Protein AF-A0A645JHI5-F1 (afdb_monomer)

pLDDT: mean 84.82, std 12.61, range [34.53, 96.0]

Solvent-accessible surface area (backbone atoms only — not comparable to full-atom values): 6876 Å² total; per-residue (Å²): 131,90,50,89,89,40,102,38,73,60,56,20,51,65,76,63,62,59,91,76,38,54,79,37,78,48,76,47,74,43,67,59,70,28,62,67,84,50,77,68,61,65,65,46,41,54,54,34,59,75,48,23,62,39,57,46,77,43,85,60,53,39,69,35,70,72,71,58,57,42,32,79,42,99,42,74,65,8,54,52,44,40,55,44,50,63,56,38,76,81,39,54,75,66,57,33,51,49,42,50,52,49,49,25,54,50,48,52,51,63,62,56,68,65,68,75,130

Secondary structure (DSSP, 8-state):
---TTSSSHHHHHHHTPPTTGGGSEEEEEE-SEE-SS---HHHHHHHHHHHSSEEEEEE-PEEPHHHHHGGGSSSHHHHHHHHHHHHHHT--HHHHHHHHHHHHHHHHHHHGGG---

Structure (mmCIF, N/CA/C/O backbone):
data_AF-A0A645JHI5-F1
#
_entry.id   AF-A0A645JHI5-F1
#
loop_
_atom_site.group_PDB
_atom_site.id
_atom_site.type_symbol
_atom_site.label_atom_id
_atom_site.label_alt_id
_atom_site.label_comp_id
_atom_site.label_asym_id
_atom_site.label_entity_id
_atom_site.label_seq_id
_atom_site.pdbx_PDB_ins_code
_atom_site.Cartn_x
_atom_site.Cartn_y
_atom_site.Cartn_z
_atom_site.occupancy
_atom_site.B_iso_or_equiv
_atom_site.auth_seq_id
_atom_site.auth_comp_id
_atom_site.auth_asym_id
_atom_site.auth_atom_id
_atom_site.pdbx_PDB_model_num
ATOM 1 N N . MET A 1 1 ? -3.292 -8.463 12.400 1.00 53.62 1 MET A N 1
ATOM 2 C CA . MET A 1 1 ? -4.704 -8.773 12.124 1.00 53.62 1 MET A CA 1
ATOM 3 C C . MET A 1 1 ? -4.842 -8.856 10.625 1.00 53.62 1 MET A C 1
ATOM 5 O O . MET A 1 1 ? -4.363 -7.943 9.965 1.00 53.62 1 MET A O 1
ATOM 9 N N . ASP A 1 2 ? -5.342 -9.976 10.114 1.00 56.34 2 ASP A N 1
ATOM 10 C CA . ASP A 1 2 ? -5.508 -10.188 8.675 1.00 56.34 2 ASP A CA 1
ATOM 11 C C . ASP A 1 2 ? -6.841 -9.570 8.230 1.00 56.34 2 ASP A C 1
ATOM 13 O O . ASP A 1 2 ? -7.864 -9.789 8.876 1.00 56.34 2 ASP A O 1
ATOM 17 N N . LEU A 1 3 ? -6.794 -8.744 7.186 1.00 55.22 3 LEU A N 1
ATOM 18 C CA . LEU A 1 3 ? -7.902 -7.923 6.683 1.00 55.22 3 LEU A CA 1
ATOM 19 C C . LEU A 1 3 ? -8.354 -8.361 5.276 1.00 55.22 3 LEU A C 1
ATOM 21 O O . LEU A 1 3 ? -9.150 -7.677 4.643 1.00 55.22 3 LEU A O 1
ATOM 25 N N . SER A 1 4 ? -7.856 -9.496 4.778 1.00 54.12 4 SER A N 1
ATOM 26 C CA . SER A 1 4 ? -8.040 -9.952 3.391 1.00 54.12 4 SER A CA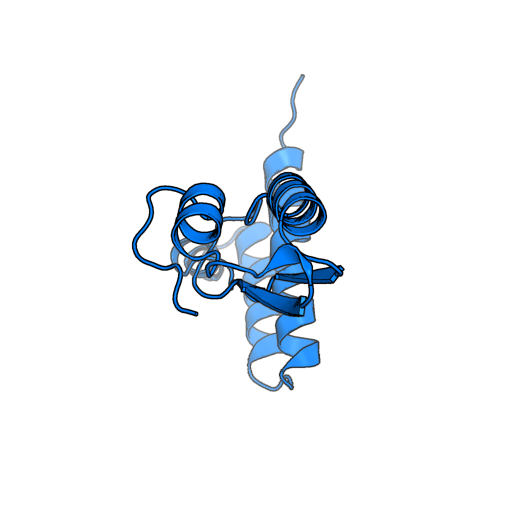 1
ATOM 27 C C . SER A 1 4 ? -9.450 -10.450 3.021 1.00 54.12 4 SER A C 1
ATOM 29 O O . SER A 1 4 ? -9.691 -10.750 1.856 1.00 54.12 4 SER A O 1
ATOM 31 N N . GLY A 1 5 ? -10.384 -10.542 3.976 1.00 48.75 5 GLY A N 1
ATOM 32 C CA . GLY A 1 5 ? -11.717 -11.135 3.782 1.00 48.75 5 GLY A CA 1
ATOM 33 C C . GLY A 1 5 ? -12.889 -10.162 3.614 1.00 48.75 5 GLY A C 1
ATOM 34 O O . GLY A 1 5 ? -14.027 -10.623 3.606 1.00 48.75 5 GLY A O 1
ATOM 35 N N . ALA A 1 6 ? -12.654 -8.849 3.534 1.00 59.62 6 ALA A N 1
ATOM 36 C CA . ALA A 1 6 ? -13.724 -7.861 3.369 1.00 59.62 6 ALA A CA 1
ATOM 37 C C . ALA A 1 6 ? -13.694 -7.205 1.984 1.00 59.62 6 ALA A C 1
ATOM 39 O O . ALA A 1 6 ? -12.622 -7.006 1.414 1.00 59.62 6 ALA A O 1
ATOM 40 N N . ASP A 1 7 ? -14.873 -6.815 1.489 1.00 63.81 7 ASP A N 1
ATOM 41 C CA . ASP A 1 7 ? -15.047 -6.166 0.181 1.00 63.81 7 ASP A CA 1
ATOM 42 C C . ASP A 1 7 ? -14.284 -4.837 0.074 1.00 63.81 7 ASP A C 1
ATOM 44 O O . ASP A 1 7 ? -13.878 -4.430 -1.015 1.00 63.81 7 ASP A O 1
ATOM 48 N N . THR A 1 8 ? -14.048 -4.170 1.210 1.00 73.44 8 THR A N 1
ATOM 49 C CA . THR A 1 8 ? -13.228 -2.960 1.286 1.00 73.44 8 THR A CA 1
ATOM 50 C C . THR A 1 8 ? -12.267 -2.997 2.482 1.00 73.44 8 THR A C 1
ATOM 52 O O . THR A 1 8 ? -12.601 -3.554 3.535 1.00 73.44 8 THR A O 1
ATOM 55 N N . PRO A 1 9 ? -11.091 -2.340 2.390 1.00 77.00 9 PRO A N 1
ATOM 56 C CA . PRO A 1 9 ? -10.182 -2.184 3.529 1.00 77.00 9 PRO A CA 1
ATOM 57 C C . PRO A 1 9 ? -10.846 -1.536 4.753 1.00 77.00 9 PRO A C 1
ATOM 59 O O . PRO A 1 9 ? -10.477 -1.828 5.890 1.00 77.00 9 PRO A O 1
ATOM 62 N N . LEU A 1 10 ? -11.828 -0.657 4.523 1.00 81.62 10 LEU A N 1
ATOM 63 C CA . LEU A 1 10 ? -12.558 0.040 5.577 1.00 81.62 10 LEU A CA 1
ATOM 64 C C . LEU A 1 10 ? -13.462 -0.918 6.357 1.00 81.62 10 LEU A C 1
ATOM 66 O O . LEU A 1 10 ? -13.462 -0.895 7.587 1.00 81.62 10 LEU A O 1
ATOM 70 N N . ASP A 1 11 ? -14.196 -1.781 5.658 1.00 81.44 11 ASP A N 1
ATOM 71 C CA . ASP A 1 11 ? -15.064 -2.772 6.295 1.00 81.44 11 ASP A CA 1
ATOM 72 C C . ASP A 1 11 ? -14.250 -3.845 7.011 1.00 81.44 11 ASP A C 1
ATOM 74 O O . ASP A 1 11 ? -14.611 -4.251 8.119 1.00 81.44 11 ASP A O 1
ATOM 78 N N . ALA A 1 12 ? -13.100 -4.222 6.442 1.00 82.88 12 ALA A N 1
ATOM 79 C CA . ALA A 1 12 ? -12.148 -5.094 7.113 1.00 82.88 12 ALA A CA 1
ATOM 80 C C . ALA A 1 12 ? -11.721 -4.491 8.452 1.00 82.88 12 ALA A C 1
ATOM 82 O O . ALA A 1 12 ? -11.787 -5.158 9.482 1.00 82.88 12 ALA A O 1
ATOM 83 N N . LEU A 1 13 ? -11.306 -3.218 8.446 1.00 82.69 13 LEU A N 1
ATOM 84 C CA . LEU A 1 13 ? -10.853 -2.546 9.656 1.00 82.69 13 LEU A CA 1
ATOM 85 C C . LEU A 1 13 ? -11.974 -2.472 10.696 1.00 82.69 13 LEU A C 1
ATOM 87 O O . LEU A 1 13 ? -11.727 -2.833 11.842 1.00 82.69 13 LEU A O 1
ATOM 91 N N . LYS A 1 14 ? -13.198 -2.089 10.304 1.00 84.31 14 LYS A N 1
ATOM 92 C CA . LYS A 1 14 ? -14.371 -2.042 11.201 1.00 84.31 14 LYS A CA 1
ATOM 93 C C . LYS A 1 14 ? -14.661 -3.391 11.852 1.00 84.31 14 LYS A C 1
ATOM 95 O O . LYS A 1 14 ? -14.872 -3.451 13.060 1.00 84.31 14 LYS A O 1
ATOM 100 N N . ALA A 1 15 ? -14.671 -4.465 11.064 1.00 83.75 15 ALA A N 1
ATOM 101 C CA . ALA A 1 15 ? -14.956 -5.811 11.556 1.00 83.75 15 ALA A CA 1
ATOM 102 C C . ALA A 1 15 ? -13.887 -6.319 12.533 1.00 83.75 15 ALA A C 1
ATOM 104 O O . ALA A 1 15 ? -14.155 -7.186 13.364 1.00 83.75 15 ALA A O 1
ATOM 105 N N . ALA A 1 16 ? -12.675 -5.782 12.431 1.00 82.56 16 ALA A N 1
ATOM 106 C CA . ALA A 1 16 ? -11.527 -6.264 13.166 1.00 82.56 16 ALA A CA 1
ATOM 107 C C . ALA A 1 16 ? -11.235 -5.451 14.447 1.00 82.56 16 ALA A C 1
ATOM 109 O O . ALA A 1 16 ? -10.320 -5.789 15.191 1.00 82.56 16 ALA A O 1
ATOM 110 N N . ILE A 1 17 ? -12.011 -4.409 14.765 1.00 84.12 17 ILE A N 1
ATOM 111 C CA . ILE A 1 17 ? -11.796 -3.608 15.982 1.00 84.12 17 ILE A CA 1
ATOM 112 C C . ILE A 1 17 ? -12.141 -4.444 17.227 1.00 84.12 17 ILE A C 1
ATOM 114 O O . ILE A 1 17 ? -13.298 -4.839 17.396 1.00 84.12 17 ILE A O 1
ATOM 118 N N . PRO A 1 18 ? -11.178 -4.717 18.129 1.00 82.56 18 PRO A N 1
ATOM 119 C CA . PRO A 1 18 ? -11.459 -5.486 19.331 1.00 82.56 18 PRO A CA 1
ATOM 120 C C . PRO A 1 18 ? -12.300 -4.673 20.333 1.00 82.56 18 PRO A C 1
ATOM 122 O O . PRO A 1 18 ? -12.184 -3.445 20.407 1.00 82.56 18 PRO A O 1
ATOM 125 N N . PRO A 1 19 ? -13.131 -5.335 21.158 1.00 81.19 19 PRO A N 1
ATOM 126 C CA . PRO A 1 19 ? -13.878 -4.649 22.204 1.00 81.19 19 PRO A CA 1
ATOM 127 C C . PRO A 1 19 ? -12.914 -3.995 23.205 1.00 81.19 19 PRO A C 1
ATOM 129 O O . PRO A 1 19 ? -11.995 -4.640 23.703 1.00 81.19 19 PRO A O 1
ATOM 132 N N . GLY A 1 20 ? -13.131 -2.713 23.515 1.00 81.25 20 GLY A N 1
ATOM 133 C CA . GLY A 1 20 ? -12.289 -1.952 24.451 1.00 81.25 20 GLY A CA 1
ATOM 134 C C . GLY A 1 20 ? -11.060 -1.269 23.835 1.00 81.25 20 GLY A C 1
ATOM 135 O O . GLY A 1 20 ? -10.306 -0.629 24.564 1.00 81.25 20 GLY A O 1
ATOM 136 N N . ALA A 1 21 ? -10.898 -1.329 22.511 1.00 82.75 21 ALA A N 1
ATOM 137 C CA . ALA A 1 21 ? -9.790 -0.729 21.764 1.00 82.75 21 ALA A CA 1
ATOM 138 C C . ALA A 1 21 ? -9.569 0.785 21.980 1.00 82.75 21 ALA A C 1
ATOM 140 O O . ALA A 1 21 ? -8.476 1.298 21.738 1.00 82.75 21 ALA A O 1
ATOM 141 N N . SER A 1 22 ? -10.577 1.509 22.473 1.00 85.69 22 SER A N 1
ATOM 142 C CA . SER A 1 22 ? -10.538 2.964 22.670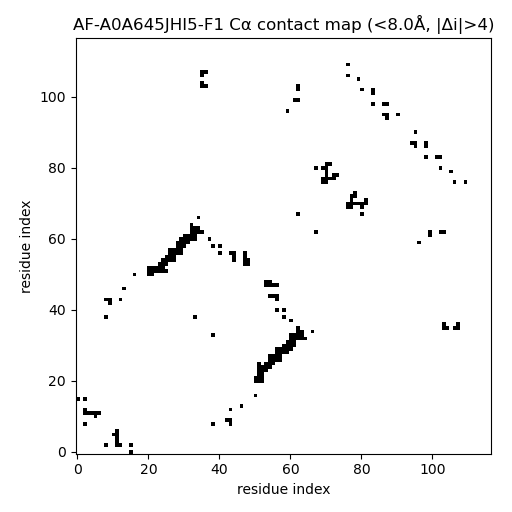 1.00 85.69 22 SER A CA 1
ATOM 143 C C . SER A 1 22 ? -9.514 3.446 23.701 1.00 85.69 22 SER A C 1
ATOM 145 O O . SER A 1 22 ? -9.263 4.644 23.792 1.00 85.69 22 SER A O 1
ATOM 147 N N . ARG A 1 23 ? -8.918 2.540 24.488 1.00 87.62 23 ARG A N 1
ATOM 148 C CA . ARG A 1 23 ? -7.888 2.855 25.496 1.00 87.62 23 ARG A CA 1
ATOM 149 C C . ARG A 1 23 ? -6.474 2.462 25.074 1.00 87.62 23 ARG A C 1
ATOM 151 O O . ARG A 1 23 ? -5.531 2.699 25.826 1.00 87.62 23 ARG A O 1
ATOM 158 N N . ASP A 1 24 ? -6.340 1.887 23.889 1.00 88.44 24 ASP A N 1
ATOM 159 C CA . ASP A 1 24 ? -5.127 1.225 23.440 1.00 88.44 24 ASP A CA 1
ATOM 160 C C . ASP A 1 24 ? -4.479 1.956 22.261 1.00 88.44 24 ASP A C 1
ATOM 162 O O . ASP A 1 24 ? -5.115 2.714 21.521 1.00 88.44 24 ASP A O 1
ATOM 166 N N . ILE A 1 25 ? -3.185 1.688 22.079 1.00 90.50 25 ILE A N 1
ATOM 167 C CA . ILE A 1 25 ? -2.390 2.204 20.966 1.00 90.50 25 ILE A CA 1
ATOM 168 C C . ILE A 1 25 ? -2.181 1.086 19.950 1.00 90.50 25 ILE A C 1
ATOM 170 O O . ILE A 1 25 ? -1.591 0.055 20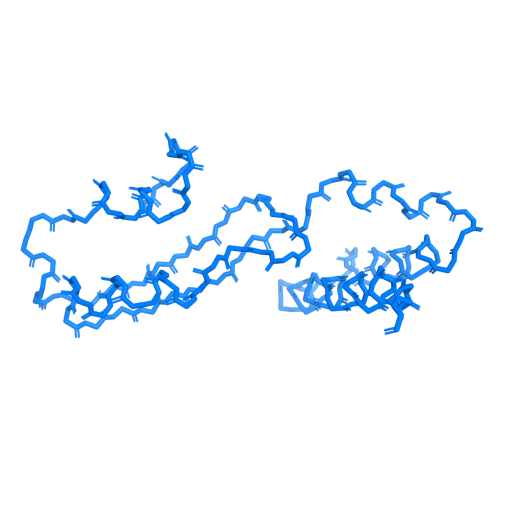.275 1.00 90.50 25 ILE A O 1
ATOM 174 N N . TYR A 1 26 ? -2.611 1.311 18.711 1.00 87.75 26 TYR A N 1
ATOM 175 C CA . TYR A 1 26 ? -2.516 0.325 17.637 1.00 87.75 26 TYR A CA 1
ATOM 176 C C . TYR A 1 26 ? -1.662 0.806 16.464 1.00 87.75 26 TYR A C 1
ATOM 178 O O . TYR A 1 26 ? -1.544 1.996 16.172 1.00 87.75 26 TYR A O 1
ATOM 186 N N . ARG A 1 27 ? -1.080 -0.157 15.744 1.00 89.75 27 ARG A N 1
ATOM 187 C CA . ARG A 1 27 ? -0.473 0.063 14.429 1.00 89.75 27 ARG A CA 1
ATOM 188 C C . ARG A 1 27 ? -1.122 -0.870 13.421 1.00 89.75 27 ARG A C 1
ATOM 190 O O . ARG A 1 27 ? -1.058 -2.089 13.570 1.00 89.75 27 ARG A O 1
ATOM 197 N N . ILE A 1 28 ? -1.716 -0.280 12.395 1.00 88.06 28 ILE A N 1
ATOM 198 C CA . ILE A 1 28 ? -2.432 -0.956 11.322 1.00 88.06 28 ILE A CA 1
ATOM 199 C C . ILE A 1 28 ? -1.521 -0.956 10.095 1.00 88.06 28 ILE A C 1
ATOM 201 O O . ILE A 1 28 ? -1.115 0.098 9.604 1.00 88.06 28 ILE A O 1
ATOM 205 N N . LEU A 1 29 ? -1.166 -2.151 9.629 1.00 87.81 29 LEU A N 1
ATOM 206 C CA . LEU A 1 29 ? -0.332 -2.369 8.449 1.00 87.81 29 LEU A CA 1
ATOM 207 C C . LEU A 1 29 ? -1.214 -2.944 7.345 1.00 87.81 29 LEU A C 1
ATOM 209 O O . LEU A 1 29 ? -1.714 -4.060 7.481 1.00 87.81 29 LEU A O 1
ATOM 213 N N . LEU A 1 30 ? -1.390 -2.193 6.263 1.00 86.88 30 LEU A N 1
ATOM 214 C CA . LEU A 1 30 ? -2.051 -2.683 5.058 1.00 86.88 30 LEU A CA 1
ATOM 215 C C . LEU A 1 30 ? -1.015 -3.401 4.201 1.00 86.88 30 LEU A C 1
ATOM 217 O O . LEU A 1 30 ? 0.073 -2.880 3.978 1.00 86.88 30 LEU A O 1
ATOM 221 N N . SER A 1 31 ? -1.330 -4.603 3.737 1.00 85.62 31 SER A N 1
ATOM 222 C CA . SER A 1 31 ? -0.438 -5.408 2.900 1.00 85.62 31 SER A CA 1
ATOM 223 C C . SER A 1 31 ? -1.259 -6.209 1.896 1.00 85.62 31 SER A C 1
ATOM 225 O O . SER A 1 31 ? -2.468 -6.340 2.065 1.00 85.62 31 SER A O 1
ATOM 227 N N . GLY A 1 32 ? -0.611 -6.715 0.850 1.00 86.75 32 GLY A N 1
ATOM 228 C CA . GLY A 1 32 ? -1.280 -7.340 -0.291 1.00 86.75 32 GLY A CA 1
ATOM 229 C C . GLY A 1 32 ? -1.025 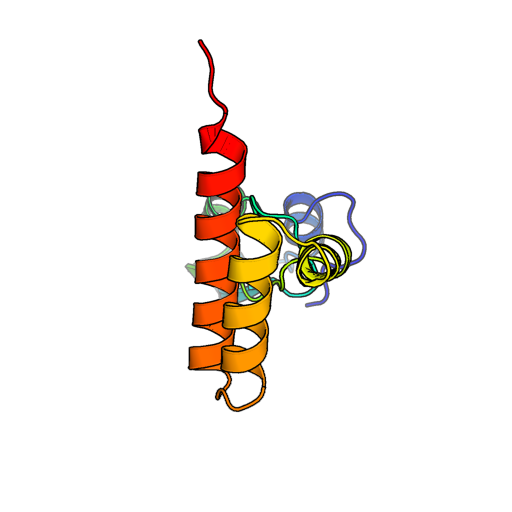-6.550 -1.566 1.00 86.75 32 GLY A C 1
ATOM 230 O O . GLY A 1 32 ? -0.015 -5.851 -1.659 1.00 86.75 32 GLY A O 1
ATOM 231 N N . GLU A 1 33 ? -1.924 -6.667 -2.537 1.00 88.06 33 GLU A N 1
ATOM 232 C CA . GLU A 1 33 ? -1.839 -5.941 -3.803 1.00 88.06 33 GLU A CA 1
ATOM 233 C C . GLU A 1 33 ? -2.867 -4.802 -3.855 1.00 88.06 33 GLU A C 1
ATOM 235 O O . GLU A 1 33 ? -3.976 -4.937 -3.342 1.00 88.06 33 GLU A O 1
ATOM 240 N N . SER A 1 34 ? -2.504 -3.686 -4.484 1.00 87.69 34 SER A N 1
ATOM 241 C CA . SER A 1 34 ? -3.401 -2.564 -4.766 1.00 87.69 34 SER A CA 1
ATOM 242 C C . SER A 1 34 ? -3.216 -2.064 -6.195 1.00 87.69 34 SER A C 1
ATOM 244 O O . SER A 1 34 ? -2.189 -2.303 -6.838 1.00 87.69 34 SER A O 1
ATOM 246 N N . ASP A 1 35 ? -4.199 -1.315 -6.677 1.00 86.50 35 ASP A N 1
ATOM 247 C CA . ASP A 1 35 ? -4.038 -0.495 -7.873 1.00 86.50 35 ASP A CA 1
ATOM 248 C C . ASP A 1 35 ? -3.089 0.700 -7.627 1.00 86.50 35 ASP A C 1
ATOM 250 O O . ASP A 1 35 ? -2.421 0.802 -6.586 1.00 86.50 35 ASP A O 1
ATOM 254 N N . VAL A 1 36 ? -3.014 1.586 -8.624 1.00 85.62 36 VAL A N 1
ATOM 255 C CA . VAL A 1 36 ? -2.200 2.809 -8.615 1.00 85.62 36 VAL A CA 1
ATOM 256 C C . VAL A 1 36 ? -2.649 3.781 -7.518 1.00 85.62 36 VAL A C 1
ATOM 258 O O . VAL A 1 36 ? -1.799 4.381 -6.858 1.00 85.62 36 VAL A O 1
ATOM 261 N N . SER A 1 37 ? -3.962 3.898 -7.299 1.00 83.38 37 SER A N 1
ATOM 262 C CA . SER A 1 37 ? -4.570 4.779 -6.295 1.00 83.38 37 SER A CA 1
ATOM 263 C C . SER A 1 37 ? -4.266 4.323 -4.867 1.00 83.38 37 SER A C 1
ATOM 265 O O . SER A 1 37 ? -4.123 5.151 -3.966 1.00 83.38 37 SER A O 1
ATOM 267 N N . GLY A 1 38 ? -4.104 3.014 -4.664 1.00 85.31 38 GLY A N 1
ATOM 268 C CA . GLY A 1 38 ? -3.871 2.436 -3.349 1.00 85.31 38 GLY A CA 1
ATOM 269 C C . GLY A 1 38 ? -5.121 2.465 -2.459 1.00 85.31 38 GLY A C 1
ATOM 270 O O . GLY A 1 38 ? -6.195 2.904 -2.874 1.00 85.31 38 GLY A O 1
ATOM 271 N N . PRO A 1 39 ? -5.016 1.968 -1.216 1.00 85.75 39 PRO A N 1
ATOM 272 C CA . PRO A 1 39 ? -6.114 2.047 -0.262 1.00 85.75 39 PRO A CA 1
ATOM 273 C C . PRO A 1 39 ? -6.369 3.497 0.172 1.00 85.75 39 PRO A C 1
ATOM 275 O O . PRO A 1 39 ? -5.434 4.281 0.335 1.00 85.75 39 PRO A O 1
ATOM 278 N N . ASP A 1 40 ? -7.629 3.831 0.457 1.00 87.62 40 ASP A N 1
ATOM 279 C CA . ASP A 1 40 ? -7.999 5.136 1.011 1.00 87.62 40 ASP A CA 1
ATOM 280 C C . ASP A 1 40 ? -7.499 5.284 2.458 1.00 87.62 40 ASP A C 1
ATOM 282 O O . ASP A 1 40 ? -8.177 4.968 3.441 1.00 87.62 40 ASP A O 1
ATOM 286 N N . LEU A 1 41 ? -6.265 5.768 2.589 1.00 88.75 41 LEU A N 1
ATOM 287 C CA . LEU A 1 41 ? -5.625 5.985 3.880 1.00 88.75 41 LEU A CA 1
ATOM 288 C C . LEU A 1 41 ? -6.284 7.101 4.690 1.00 88.75 41 LEU A C 1
ATOM 290 O O . LEU A 1 41 ? -6.102 7.120 5.905 1.00 88.75 41 LEU A O 1
ATOM 294 N N . ALA A 1 42 ? -6.991 8.039 4.056 1.00 88.81 42 ALA A N 1
ATOM 295 C CA . ALA A 1 42 ? -7.648 9.126 4.771 1.00 88.81 42 ALA A CA 1
ATOM 296 C C . ALA A 1 42 ? -8.843 8.579 5.559 1.00 88.81 42 ALA A C 1
ATOM 298 O O . ALA A 1 42 ? -8.865 8.708 6.783 1.00 88.81 42 ALA A O 1
ATOM 299 N N . SER A 1 43 ? -9.740 7.851 4.888 1.00 89.19 43 SER A N 1
ATOM 300 C CA . SER A 1 43 ? -10.893 7.211 5.536 1.00 89.19 43 SER A CA 1
ATOM 301 C C . SER A 1 43 ? -10.472 6.188 6.597 1.00 89.19 43 SER A C 1
ATOM 303 O O . SER A 1 43 ? -11.079 6.090 7.665 1.00 89.19 43 SER A O 1
ATOM 305 N N . LEU A 1 44 ? -9.396 5.433 6.345 1.00 90.00 44 LEU A N 1
ATOM 306 C CA . LEU A 1 44 ? -8.868 4.470 7.317 1.00 90.00 44 LEU A CA 1
ATOM 307 C C . LEU A 1 44 ? -8.275 5.142 8.560 1.00 90.00 44 LEU A C 1
ATOM 309 O O . LEU A 1 44 ? -8.447 4.628 9.665 1.00 90.00 44 LEU A O 1
ATOM 313 N N . ARG A 1 45 ? -7.577 6.274 8.400 1.00 90.44 45 ARG A N 1
ATOM 314 C CA . ARG A 1 45 ? -7.053 7.049 9.535 1.00 90.44 45 ARG A CA 1
ATOM 315 C C . ARG A 1 45 ? -8.179 7.658 10.352 1.00 90.44 45 ARG A C 1
ATOM 317 O O . ARG A 1 45 ? -8.150 7.520 11.567 1.00 90.44 45 ARG A O 1
ATOM 324 N N . GLU A 1 46 ? -9.181 8.236 9.696 1.00 91.62 46 GLU A N 1
ATOM 325 C CA . GLU A 1 46 ? -10.342 8.814 10.372 1.00 91.62 46 GLU A CA 1
ATOM 326 C C . GLU A 1 46 ? -11.067 7.767 11.231 1.00 91.62 46 GLU A C 1
ATOM 328 O O . GLU A 1 46 ? -11.293 7.981 12.422 1.00 91.62 46 GLU A O 1
ATOM 333 N N . LEU A 1 47 ? -11.354 6.587 10.669 1.00 90.31 47 LEU A N 1
ATOM 334 C CA . LEU A 1 47 ? -11.964 5.494 11.428 1.00 90.31 47 LEU A CA 1
ATOM 335 C C . LEU A 1 47 ? -11.091 5.059 12.615 1.00 90.31 47 LEU A C 1
ATOM 337 O O . LEU A 1 47 ? -11.603 4.775 13.702 1.00 90.31 47 LEU A O 1
ATOM 341 N N . ALA A 1 48 ? -9.776 4.981 12.414 1.00 89.19 48 ALA A N 1
ATOM 342 C CA . ALA A 1 48 ? -8.855 4.546 13.451 1.00 89.19 48 ALA A CA 1
ATOM 343 C C . ALA A 1 48 ? -8.749 5.573 14.595 1.00 89.19 48 ALA A C 1
ATOM 345 O O . ALA A 1 48 ? -8.754 5.189 15.763 1.00 89.19 48 ALA A O 1
ATOM 346 N N . GLU A 1 49 ? -8.726 6.868 14.288 1.00 89.06 49 GLU A N 1
ATOM 347 C CA . GLU A 1 49 ? -8.736 7.948 15.283 1.00 89.06 49 GLU A CA 1
ATOM 348 C C . GLU A 1 49 ? -10.031 7.978 16.107 1.00 89.06 49 GLU A C 1
ATOM 350 O O . GLU A 1 49 ? -10.001 8.313 17.288 1.00 89.06 49 GLU A O 1
ATOM 355 N N . GLN A 1 50 ? -11.161 7.576 15.518 1.00 89.69 50 GLN A N 1
ATOM 356 C CA . GLN A 1 50 ? -12.438 7.463 16.232 1.00 89.69 50 GLN A CA 1
ATOM 357 C C . GLN A 1 50 ? -12.524 6.221 17.132 1.00 89.69 50 GLN A C 1
ATOM 359 O O . GLN A 1 50 ? -13.307 6.197 18.083 1.00 89.69 50 GLN A O 1
ATOM 364 N N . SER A 1 51 ? -11.749 5.177 16.829 1.00 87.25 51 SER A N 1
ATOM 365 C CA . SER A 1 51 ? -11.916 3.851 17.439 1.00 87.25 51 SER A CA 1
ATOM 366 C C . SER A 1 51 ? -10.840 3.489 18.464 1.00 87.25 51 SER A C 1
ATOM 368 O O . SER A 1 51 ? -11.094 2.687 19.364 1.00 87.25 51 SER A O 1
ATOM 370 N N . PHE A 1 52 ? -9.645 4.065 18.341 1.00 88.69 52 PHE A N 1
ATOM 371 C CA . PHE A 1 52 ? -8.487 3.789 19.191 1.00 88.69 52 PHE A CA 1
ATOM 372 C C . PHE A 1 52 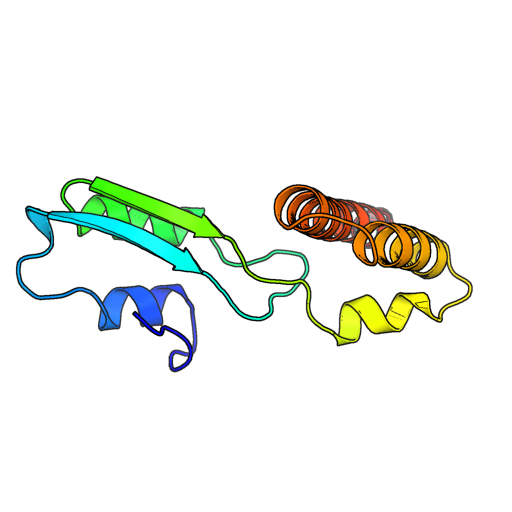? -8.058 5.047 19.948 1.00 88.69 52 PHE A C 1
ATOM 374 O O . PHE A 1 52 ? -8.296 6.160 19.492 1.00 88.69 52 PHE A O 1
ATOM 381 N N . PHE A 1 53 ? -7.351 4.889 21.071 1.00 89.56 53 PHE A N 1
ATOM 382 C CA . PHE A 1 53 ? -6.750 6.046 21.749 1.00 89.56 53 PHE A CA 1
ATOM 383 C C . PHE A 1 53 ? -5.704 6.727 20.856 1.00 89.56 53 PHE A C 1
ATOM 385 O O . PHE A 1 53 ? -5.604 7.951 20.794 1.00 89.56 53 PHE A O 1
ATOM 392 N N . ARG A 1 54 ? -4.906 5.913 20.156 1.00 89.56 54 ARG A N 1
ATOM 393 C CA . ARG A 1 54 ? -3.993 6.352 19.102 1.00 89.56 54 ARG A CA 1
ATOM 394 C C . ARG A 1 54 ? -3.797 5.219 18.109 1.00 89.56 54 ARG A C 1
ATOM 396 O O . ARG A 1 54 ? -3.526 4.091 18.513 1.00 89.56 54 ARG A O 1
ATOM 403 N N . ALA A 1 55 ? -3.849 5.524 16.820 1.00 90.12 55 ALA A N 1
ATOM 404 C CA . ALA A 1 55 ? -3.562 4.549 15.784 1.00 90.12 55 ALA A CA 1
ATOM 405 C C . ALA A 1 55 ? -2.638 5.121 14.711 1.00 90.12 55 ALA A C 1
ATOM 407 O O . ALA A 1 55 ? -2.749 6.280 14.325 1.00 90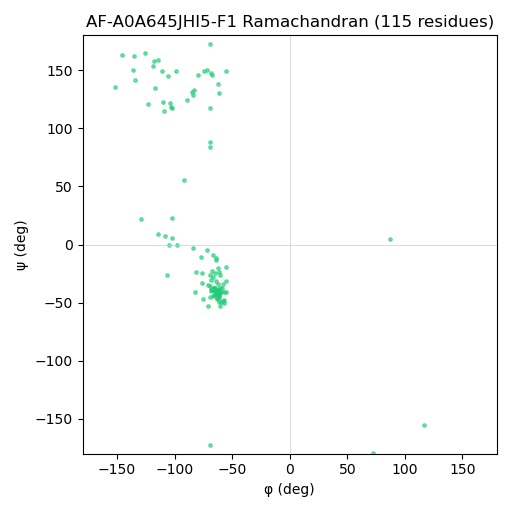.12 55 ALA A O 1
ATOM 408 N N . GLU A 1 56 ? -1.723 4.291 14.222 1.00 90.81 56 GLU A N 1
ATOM 409 C CA . GLU A 1 56 ? -0.934 4.589 13.031 1.00 90.81 56 GLU A CA 1
ATOM 410 C C . GLU A 1 56 ? -1.367 3.664 11.895 1.00 90.81 56 GLU A C 1
ATOM 412 O O . GLU A 1 56 ? -1.277 2.444 12.027 1.00 90.81 56 GLU A O 1
ATOM 417 N N . VAL A 1 57 ? -1.801 4.240 10.774 1.00 90.44 57 VAL A N 1
ATOM 418 C CA . VAL A 1 57 ? -2.129 3.493 9.554 1.00 90.44 57 VAL A CA 1
ATOM 419 C C . VAL A 1 57 ? -0.985 3.641 8.558 1.00 90.44 57 VAL A C 1
ATOM 421 O O . VAL A 1 57 ? -0.678 4.752 8.108 1.00 90.44 57 VAL A O 1
ATOM 424 N N . ARG A 1 58 ? -0.359 2.513 8.215 1.00 88.88 58 ARG A N 1
ATOM 425 C CA . ARG A 1 58 ? 0.725 2.429 7.235 1.00 88.88 58 ARG A CA 1
ATOM 426 C C . ARG A 1 58 ? 0.321 1.571 6.053 1.00 88.88 58 ARG A C 1
ATOM 428 O O . ARG A 1 58 ? -0.168 0.455 6.225 1.00 88.88 58 ARG A O 1
ATOM 435 N N . ASP A 1 59 ? 0.625 2.078 4.868 1.00 87.81 59 ASP A N 1
ATOM 436 C CA . ASP A 1 59 ? 0.505 1.318 3.638 1.00 87.81 59 ASP A CA 1
ATOM 437 C C . ASP A 1 59 ? 1.803 0.565 3.331 1.00 87.81 59 ASP A C 1
ATOM 439 O O . ASP A 1 59 ? 2.878 1.160 3.262 1.00 87.81 59 ASP A O 1
ATOM 443 N N . ARG A 1 60 ? 1.696 -0.752 3.172 1.00 86.81 60 ARG A N 1
ATOM 444 C CA . ARG A 1 60 ? 2.734 -1.650 2.648 1.00 86.81 60 ARG A CA 1
ATOM 445 C C . ARG A 1 60 ? 2.183 -2.538 1.528 1.00 86.81 60 ARG A C 1
ATOM 447 O O . ARG A 1 60 ? 2.714 -3.621 1.269 1.00 86.81 60 ARG A O 1
ATOM 454 N N . THR A 1 61 ? 1.090 -2.124 0.894 1.00 88.12 61 THR A N 1
ATOM 455 C CA . THR A 1 61 ? 0.570 -2.806 -0.288 1.00 88.12 61 THR A CA 1
ATOM 456 C C . THR A 1 61 ? 1.541 -2.637 -1.455 1.00 88.12 61 THR A C 1
ATOM 458 O O . THR A 1 61 ? 2.256 -1.642 -1.575 1.00 88.12 61 THR A O 1
ATOM 461 N N . ARG A 1 62 ? 1.616 -3.666 -2.292 1.00 88.62 62 ARG A N 1
ATOM 462 C CA . ARG A 1 62 ? 2.425 -3.694 -3.509 1.00 88.62 62 ARG A CA 1
ATOM 463 C C . ARG A 1 62 ? 1.526 -3.378 -4.689 1.00 88.62 62 ARG A C 1
ATOM 465 O O . ARG A 1 62 ? 0.347 -3.718 -4.679 1.00 88.62 62 ARG A O 1
ATOM 472 N N . LEU A 1 63 ? 2.079 -2.756 -5.716 1.00 88.81 63 LEU A N 1
ATOM 473 C CA . LEU A 1 63 ? 1.351 -2.569 -6.960 1.00 88.81 63 LEU A CA 1
ATOM 474 C C . LEU A 1 63 ? 1.006 -3.942 -7.573 1.00 88.81 63 LEU A C 1
ATOM 476 O O . LEU A 1 63 ? 1.849 -4.848 -7.555 1.00 88.81 63 LEU A O 1
ATOM 480 N N . ARG A 1 64 ? -0.217 -4.100 -8.092 1.00 89.81 64 ARG A N 1
ATOM 481 C CA . ARG A 1 64 ? -0.692 -5.364 -8.681 1.00 89.81 64 ARG A CA 1
ATOM 482 C C . ARG A 1 64 ? 0.221 -5.885 -9.791 1.00 89.81 64 ARG A C 1
ATOM 484 O O . ARG A 1 64 ? 0.843 -5.129 -10.541 1.00 89.81 64 ARG A O 1
ATOM 491 N N . ARG A 1 65 ? 0.267 -7.213 -9.927 1.00 87.12 65 ARG A N 1
ATOM 492 C CA . ARG A 1 65 ? 1.126 -7.891 -10.913 1.00 87.12 65 ARG A CA 1
ATOM 493 C C . ARG A 1 65 ? 0.795 -7.542 -12.368 1.00 87.12 65 ARG A C 1
ATOM 495 O O . ARG A 1 65 ? 1.701 -7.498 -13.194 1.00 87.12 65 ARG A O 1
ATOM 502 N N . ASP A 1 66 ? -0.472 -7.316 -12.690 1.00 88.56 66 ASP A N 1
ATOM 503 C CA . ASP A 1 66 ? -0.915 -6.943 -14.039 1.00 88.56 66 ASP A CA 1
ATOM 504 C C . ASP A 1 66 ? -0.394 -5.567 -14.469 1.00 88.56 66 ASP A C 1
ATOM 506 O O . ASP A 1 66 ? 0.035 -5.408 -15.608 1.00 88.56 66 ASP A O 1
ATOM 510 N N . LEU A 1 67 ? -0.321 -4.603 -13.547 1.00 88.50 67 LEU A N 1
ATOM 511 C CA . LEU A 1 67 ? 0.309 -3.308 -13.808 1.00 88.50 67 LEU A CA 1
ATOM 512 C C . LEU A 1 67 ? 1.803 -3.466 -14.116 1.00 88.50 67 LEU A C 1
ATOM 514 O O . LEU A 1 67 ? 2.314 -2.838 -15.038 1.00 88.50 67 LEU A O 1
ATOM 518 N N . TRP A 1 68 ? 2.492 -4.361 -13.406 1.00 92.38 68 TRP A N 1
ATOM 519 C CA . TRP A 1 68 ? 3.895 -4.681 -13.678 1.00 92.38 68 TRP A CA 1
ATOM 520 C C . TRP A 1 68 ? 4.120 -5.426 -14.996 1.00 92.38 68 TRP A C 1
ATOM 522 O O . TRP A 1 68 ? 5.201 -5.302 -15.565 1.00 92.38 68 TRP A O 1
ATOM 532 N N . ALA A 1 69 ? 3.132 -6.169 -15.506 1.00 92.25 69 ALA A N 1
ATOM 533 C CA . ALA A 1 69 ? 3.248 -6.878 -16.783 1.00 92.25 69 ALA A CA 1
ATOM 534 C C . ALA A 1 69 ? 3.479 -5.921 -17.968 1.00 92.25 69 ALA A C 1
ATOM 536 O O . ALA A 1 69 ? 4.099 -6.300 -18.962 1.00 92.25 69 ALA A O 1
ATOM 537 N N . ARG A 1 70 ? 3.066 -4.655 -17.824 1.00 91.38 70 ARG A N 1
ATOM 538 C CA . ARG A 1 70 ? 3.291 -3.587 -18.806 1.00 91.38 70 ARG A CA 1
ATOM 539 C C . ARG A 1 70 ? 4.772 -3.252 -19.004 1.00 91.38 70 ARG A C 1
ATOM 541 O O . ARG A 1 70 ? 5.114 -2.621 -19.994 1.00 91.38 70 ARG A O 1
ATOM 548 N N . SER A 1 71 ? 5.685 -3.704 -18.135 1.00 93.06 71 SER A N 1
ATOM 549 C CA . SER A 1 71 ? 7.136 -3.525 -18.338 1.00 93.06 71 SER A CA 1
ATOM 550 C C . SER A 1 71 ? 7.677 -4.225 -19.597 1.00 93.06 71 SER A C 1
ATOM 552 O O . SER A 1 71 ? 8.743 -3.860 -20.113 1.00 93.06 71 SER A O 1
ATOM 554 N N . GLY A 1 72 ? 6.938 -5.215 -20.111 1.00 92.12 72 GLY A N 1
ATOM 555 C CA . GLY A 1 72 ? 7.212 -5.880 -21.384 1.00 92.12 72 GLY A CA 1
ATOM 556 C C . GLY A 1 72 ? 6.802 -5.072 -22.619 1.00 92.12 72 GLY A C 1
ATOM 557 O O . GLY A 1 72 ? 7.186 -5.439 -23.727 1.00 92.12 72 GLY A O 1
ATOM 558 N N . GLU A 1 73 ? 6.052 -3.982 -22.453 1.00 93.31 73 GLU A N 1
ATOM 559 C CA . GLU A 1 73 ? 5.635 -3.119 -23.557 1.00 93.31 73 GLU A CA 1
ATOM 560 C C . GLU A 1 73 ? 6.798 -2.257 -24.068 1.00 93.31 73 GLU A C 1
ATOM 562 O O . GLU A 1 73 ? 7.679 -1.843 -23.308 1.00 93.31 73 GLU A O 1
ATOM 567 N N . ASP A 1 74 ? 6.773 -1.941 -25.364 1.00 94.44 74 ASP A N 1
ATOM 568 C CA . ASP A 1 74 ? 7.672 -0.961 -25.986 1.00 94.44 74 ASP A CA 1
ATOM 569 C C . ASP A 1 74 ? 7.033 0.437 -25.976 1.00 94.44 74 ASP A C 1
ATOM 571 O O . ASP A 1 74 ? 6.793 1.070 -27.002 1.00 94.44 74 ASP A O 1
ATOM 575 N N . THR A 1 75 ? 6.655 0.879 -24.777 1.00 93.62 75 THR A N 1
ATOM 576 C CA . THR A 1 75 ? 5.998 2.165 -24.506 1.00 93.62 75 THR A CA 1
ATOM 577 C C . THR A 1 75 ? 6.790 2.939 -23.454 1.00 93.62 75 THR A C 1
ATOM 579 O O . THR A 1 75 ? 7.613 2.367 -22.735 1.00 93.62 75 THR A O 1
ATOM 582 N N . LEU A 1 76 ? 6.533 4.246 -23.310 1.00 93.06 76 LEU A N 1
ATOM 583 C CA . LEU A 1 76 ? 7.134 5.043 -22.231 1.00 93.06 76 LEU A CA 1
ATOM 584 C C . LEU A 1 76 ? 6.834 4.430 -20.853 1.00 93.06 76 LEU A C 1
ATOM 586 O O . LEU A 1 76 ? 7.727 4.337 -20.011 1.00 93.06 76 LEU A O 1
ATOM 590 N N . THR A 1 77 ? 5.605 3.946 -20.653 1.00 94.06 77 THR A N 1
ATOM 591 C CA . THR A 1 77 ? 5.208 3.233 -19.436 1.00 94.06 77 THR A CA 1
ATOM 592 C C . THR A 1 77 ? 5.990 1.938 -19.252 1.00 94.06 77 THR A C 1
ATOM 594 O O . THR A 1 77 ? 6.513 1.696 -18.163 1.00 94.06 77 THR A O 1
ATOM 597 N N . GLY A 1 78 ? 6.138 1.130 -20.304 1.00 95.00 78 GLY A N 1
ATOM 598 C CA . GLY A 1 78 ? 6.912 -0.107 -20.233 1.00 95.00 78 GLY A CA 1
ATOM 599 C C . GLY A 1 78 ? 8.385 0.130 -19.898 1.00 95.00 78 GLY A C 1
ATOM 600 O O . GLY A 1 78 ? 8.934 -0.524 -19.008 1.00 95.00 78 GLY A O 1
ATOM 601 N N . LEU A 1 79 ? 9.010 1.132 -20.523 1.00 96.00 79 LEU A N 1
ATOM 602 C CA . LEU A 1 79 ? 10.388 1.542 -20.230 1.00 96.00 79 LEU A CA 1
ATOM 603 C C . LEU A 1 79 ? 10.554 2.033 -18.786 1.00 96.00 79 LEU A C 1
ATOM 605 O O . LEU A 1 79 ? 11.528 1.667 -18.125 1.00 96.00 79 LEU A O 1
ATOM 609 N N . PHE A 1 80 ? 9.609 2.832 -18.286 1.00 94.88 80 PHE A N 1
ATOM 610 C CA . PHE A 1 80 ? 9.604 3.324 -16.909 1.00 94.88 80 PHE A CA 1
ATOM 611 C C . PHE A 1 80 ? 9.513 2.177 -15.890 1.00 94.88 80 PHE A C 1
ATOM 613 O O . PHE A 1 80 ? 10.341 2.080 -14.980 1.00 94.88 80 PHE 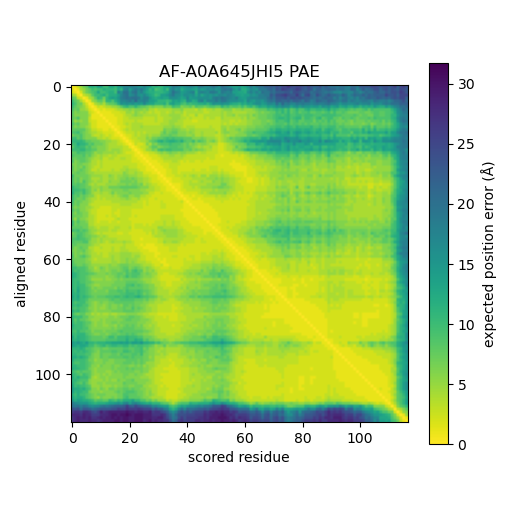A O 1
ATOM 620 N N . LEU A 1 81 ? 8.557 1.262 -16.075 1.00 95.44 81 LEU A N 1
ATOM 621 C CA . LEU A 1 81 ? 8.356 0.127 -15.174 1.00 95.44 81 LEU A CA 1
ATOM 622 C C . LEU A 1 81 ? 9.537 -0.844 -15.189 1.00 95.44 81 LEU A C 1
ATOM 624 O O . LEU A 1 81 ? 9.932 -1.333 -14.133 1.00 95.44 81 LEU A O 1
ATOM 628 N N . ARG A 1 82 ? 10.142 -1.089 -16.357 1.00 95.50 82 ARG A N 1
ATOM 629 C CA . ARG A 1 82 ? 11.329 -1.947 -16.482 1.00 95.50 82 ARG A CA 1
ATOM 630 C C . ARG A 1 82 ? 12.518 -1.393 -15.697 1.00 95.50 82 ARG A C 1
ATOM 632 O O . ARG A 1 82 ? 13.209 -2.147 -15.018 1.00 95.50 82 ARG A O 1
ATOM 639 N N . GLN A 1 83 ? 12.732 -0.077 -15.743 1.00 95.31 83 GLN A N 1
ATOM 640 C CA . GLN A 1 83 ? 13.790 0.574 -14.965 1.00 95.31 83 GLN A CA 1
ATOM 641 C C . GLN A 1 83 ? 13.545 0.474 -13.455 1.00 95.31 83 GLN A C 1
ATOM 643 O O . GLN A 1 83 ? 14.487 0.242 -12.698 1.00 95.31 83 GLN A O 1
ATOM 648 N N . LEU A 1 84 ? 12.296 0.632 -13.004 1.00 94.88 84 LEU A N 1
ATOM 649 C CA . LEU A 1 84 ? 11.953 0.460 -11.591 1.00 94.88 84 LEU A CA 1
ATOM 650 C C . LEU A 1 84 ? 12.067 -0.997 -11.133 1.00 94.88 84 LEU A C 1
ATOM 652 O O . LEU A 1 84 ? 12.553 -1.231 -10.032 1.00 94.88 84 LEU A O 1
ATOM 656 N N . GLN A 1 85 ? 11.685 -1.971 -11.966 1.00 92.88 85 GLN A N 1
ATOM 657 C CA . GLN A 1 85 ? 11.875 -3.394 -11.661 1.00 92.88 85 GLN A CA 1
ATOM 658 C C . GLN A 1 85 ? 13.348 -3.733 -11.453 1.00 92.88 85 GLN A C 1
ATOM 660 O O . GLN A 1 85 ? 13.682 -4.283 -10.410 1.00 92.88 85 GLN A O 1
ATOM 665 N N . ALA A 1 86 ? 14.226 -3.316 -12.368 1.00 93.69 86 ALA A N 1
ATOM 666 C CA . ALA A 1 86 ? 15.666 -3.542 -12.233 1.00 93.69 86 ALA A CA 1
ATOM 667 C C . ALA A 1 86 ? 16.240 -2.914 -10.948 1.00 93.69 86 ALA A C 1
ATOM 669 O O . ALA A 1 86 ? 17.086 -3.498 -10.284 1.00 93.69 86 ALA A O 1
ATOM 670 N N . LYS A 1 87 ? 15.746 -1.734 -10.546 1.00 93.25 87 LYS A N 1
ATOM 671 C CA . LYS A 1 87 ? 16.141 -1.099 -9.277 1.00 93.25 87 LYS A CA 1
ATOM 672 C C . LYS A 1 87 ? 15.673 -1.870 -8.041 1.00 93.25 87 LYS A C 1
ATOM 674 O O . LYS A 1 87 ? 16.308 -1.738 -7.003 1.00 93.25 87 LYS A O 1
ATOM 679 N N . MET A 1 88 ? 14.577 -2.624 -8.129 1.00 90.50 88 MET A N 1
ATOM 680 C CA . MET A 1 88 ? 14.047 -3.404 -7.006 1.00 90.50 88 MET A CA 1
ATOM 681 C C . MET A 1 88 ? 14.757 -4.746 -6.804 1.00 90.50 88 MET A C 1
ATOM 683 O O . MET A 1 88 ? 14.702 -5.262 -5.694 1.00 90.50 88 MET A O 1
ATOM 687 N N . GLU A 1 89 ? 15.393 -5.315 -7.833 1.00 90.19 89 GLU A N 1
ATOM 688 C CA . GLU A 1 89 ? 16.034 -6.640 -7.751 1.00 90.19 89 GLU A CA 1
ATOM 689 C C . GLU A 1 89 ? 17.145 -6.696 -6.689 1.00 90.19 89 GLU A C 1
ATOM 691 O O . GLU A 1 89 ? 17.231 -7.677 -5.952 1.00 90.19 89 GLU A O 1
ATOM 696 N N . ASP A 1 90 ? 17.917 -5.613 -6.552 1.00 88.88 90 ASP A N 1
ATOM 697 C CA . ASP A 1 90 ? 19.033 -5.496 -5.601 1.00 88.88 90 ASP A CA 1
ATOM 698 C C . ASP A 1 90 ? 18.739 -4.544 -4.421 1.00 88.88 90 ASP A C 1
ATOM 700 O O . ASP A 1 90 ? 19.631 -4.202 -3.641 1.00 88.88 90 ASP A O 1
ATOM 704 N N . ALA A 1 91 ? 17.499 -4.067 -4.296 1.00 91.38 91 ALA A N 1
ATOM 705 C CA . ALA A 1 91 ? 17.113 -3.104 -3.269 1.00 91.38 91 ALA A CA 1
ATOM 706 C C . ALA A 1 91 ? 16.878 -3.761 -1.901 1.00 91.38 91 ALA A C 1
ATOM 708 O O . ALA A 1 91 ? 16.323 -4.855 -1.792 1.00 91.38 91 ALA A O 1
ATOM 709 N N . ASP A 1 92 ? 17.211 -3.035 -0.832 1.00 93.88 92 ASP A N 1
ATOM 710 C CA . ASP A 1 92 ? 16.685 -3.334 0.500 1.00 93.88 92 ASP A CA 1
ATOM 711 C C . ASP A 1 92 ? 15.171 -3.026 0.596 1.00 93.88 92 ASP A C 1
ATOM 713 O O . ASP A 1 92 ? 14.554 -2.489 -0.329 1.00 93.88 92 ASP A O 1
ATOM 717 N N . GLU A 1 93 ? 14.533 -3.390 1.716 1.00 87.25 93 GLU A N 1
ATOM 718 C CA . GLU A 1 93 ? 13.079 -3.219 1.898 1.00 87.25 93 GLU A CA 1
ATOM 719 C C . GLU A 1 93 ? 12.639 -1.750 1.748 1.00 87.25 93 GLU A C 1
ATOM 721 O O . GLU A 1 93 ? 11.546 -1.475 1.242 1.00 87.25 93 GLU A O 1
ATOM 726 N N . GLU A 1 94 ? 13.479 -0.800 2.160 1.00 88.50 94 GLU A N 1
ATOM 727 C CA . GLU A 1 94 ? 13.170 0.629 2.121 1.00 88.50 94 GLU A CA 1
ATOM 728 C C . GLU A 1 94 ? 13.263 1.176 0.693 1.00 88.50 94 GLU A C 1
ATOM 730 O O . GLU A 1 94 ? 12.320 1.809 0.207 1.00 88.50 94 GLU A O 1
ATOM 735 N N . ALA A 1 95 ? 14.333 0.847 -0.029 1.00 89.88 95 ALA A N 1
ATOM 736 C CA . ALA A 1 95 ? 14.501 1.200 -1.432 1.00 89.88 95 ALA A CA 1
ATOM 737 C C . ALA A 1 95 ? 13.452 0.520 -2.329 1.00 89.88 95 ALA A C 1
ATOM 739 O O . ALA A 1 95 ? 12.915 1.158 -3.240 1.00 89.88 95 ALA A O 1
ATOM 740 N N . ALA A 1 96 ? 13.083 -0.733 -2.047 1.00 89.62 96 ALA A N 1
ATOM 741 C CA . ALA A 1 96 ? 12.007 -1.422 -2.754 1.00 89.62 96 ALA A CA 1
ATOM 742 C C . ALA A 1 96 ? 10.650 -0.741 -2.512 1.00 89.62 96 ALA A C 1
ATOM 744 O O . ALA A 1 96 ? 9.872 -0.547 -3.448 1.00 89.62 96 ALA A O 1
ATOM 745 N N . SER A 1 97 ? 10.383 -0.307 -1.275 1.00 88.06 97 SER A N 1
ATOM 746 C CA . SER A 1 97 ? 9.173 0.452 -0.932 1.00 88.06 97 SER A CA 1
ATOM 747 C C . SER A 1 97 ? 9.128 1.805 -1.649 1.00 88.06 97 SER A C 1
ATOM 749 O O . SER A 1 97 ? 8.080 2.205 -2.160 1.00 88.06 97 SER A O 1
ATOM 751 N N . LEU A 1 98 ? 10.269 2.491 -1.761 1.00 90.69 98 LEU A N 1
ATOM 752 C CA . LEU A 1 98 ? 10.369 3.737 -2.519 1.00 90.69 98 LEU A CA 1
ATOM 753 C C . LEU A 1 98 ? 10.133 3.516 -4.020 1.00 90.69 98 LEU A C 1
ATOM 755 O O . LEU A 1 98 ? 9.467 4.330 -4.656 1.00 90.69 98 LEU A O 1
ATOM 759 N N . CYS A 1 99 ? 10.611 2.405 -4.587 1.00 92.75 99 CYS A N 1
ATOM 760 C CA . CYS A 1 99 ? 10.343 2.049 -5.983 1.00 92.75 99 CYS A CA 1
ATOM 761 C C . CYS A 1 99 ? 8.856 1.758 -6.234 1.00 92.75 99 CYS A C 1
ATOM 763 O O . CYS A 1 99 ? 8.327 2.173 -7.263 1.00 92.75 99 CYS A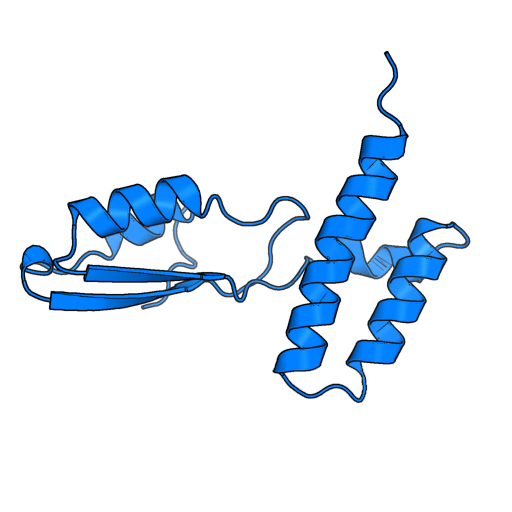 O 1
ATOM 765 N N . GLN A 1 100 ? 8.161 1.108 -5.294 1.00 91.00 100 GLN A N 1
ATOM 766 C CA . GLN A 1 100 ? 6.703 0.922 -5.363 1.00 91.00 100 GLN A CA 1
ATOM 767 C C . GLN A 1 100 ? 5.967 2.269 -5.351 1.00 91.00 100 GLN A C 1
ATOM 769 O O . GLN A 1 100 ? 5.059 2.491 -6.152 1.00 91.00 100 GLN A O 1
ATOM 774 N N . LEU A 1 101 ? 6.390 3.196 -4.487 1.00 91.00 101 LEU A N 1
ATOM 775 C CA . LEU A 1 101 ? 5.818 4.540 -4.426 1.00 91.00 101 LEU A CA 1
ATOM 776 C C . LEU A 1 101 ? 6.076 5.330 -5.718 1.00 91.00 101 LEU A C 1
ATOM 778 O O . LEU A 1 101 ? 5.167 5.964 -6.252 1.00 91.00 101 LEU A O 1
ATOM 782 N N . ALA A 1 102 ? 7.296 5.246 -6.253 1.00 94.25 102 ALA A N 1
ATOM 783 C CA . ALA A 1 102 ? 7.649 5.843 -7.534 1.00 94.25 102 ALA A CA 1
ATOM 784 C C . ALA A 1 102 ? 6.811 5.257 -8.677 1.00 94.25 102 ALA A C 1
ATOM 786 O O . ALA A 1 102 ? 6.341 6.013 -9.522 1.00 94.25 102 ALA A O 1
ATOM 787 N N . ALA A 1 103 ? 6.570 3.941 -8.684 1.00 93.50 103 ALA A N 1
ATOM 788 C CA . ALA A 1 103 ? 5.726 3.289 -9.680 1.00 93.50 103 ALA A CA 1
ATOM 789 C C . ALA A 1 103 ? 4.292 3.825 -9.640 1.00 93.50 103 ALA A C 1
ATOM 791 O O . ALA A 1 103 ? 3.748 4.149 -10.690 1.00 93.50 103 ALA A O 1
ATOM 792 N N . ARG A 1 104 ? 3.705 3.989 -8.447 1.00 91.94 104 ARG A N 1
ATOM 793 C CA . ARG A 1 104 ? 2.361 4.569 -8.294 1.00 91.94 104 ARG A CA 1
ATOM 794 C C . ARG A 1 104 ? 2.281 5.989 -8.829 1.00 91.94 104 ARG A C 1
ATOM 796 O O . ARG A 1 104 ? 1.441 6.273 -9.674 1.00 91.94 104 ARG A O 1
ATOM 803 N N . PHE A 1 105 ? 3.172 6.870 -8.381 1.00 90.94 105 PHE A N 1
ATOM 804 C CA . PHE A 1 105 ? 3.148 8.259 -8.838 1.00 90.94 105 PHE A CA 1
ATOM 805 C C . PHE A 1 105 ? 3.461 8.389 -10.328 1.00 90.94 105 PHE A C 1
ATOM 807 O O . PHE A 1 105 ? 2.818 9.173 -11.017 1.00 90.94 105 PHE A O 1
ATOM 814 N N . GLY A 1 106 ? 4.418 7.612 -10.834 1.00 92.62 106 GLY A N 1
ATOM 815 C CA . GLY A 1 106 ? 4.769 7.617 -12.248 1.00 92.62 106 GLY A CA 1
ATOM 816 C C . GLY A 1 106 ? 3.644 7.088 -13.128 1.00 92.62 106 GLY A C 1
ATOM 817 O O . GLY A 1 106 ? 3.338 7.711 -14.134 1.00 92.62 106 GLY A O 1
ATOM 818 N N . LEU A 1 107 ? 2.982 5.994 -12.738 1.00 92.25 107 LEU A N 1
ATOM 819 C CA . LEU A 1 107 ? 1.815 5.486 -13.460 1.00 92.25 107 LEU A CA 1
ATOM 820 C C . LEU A 1 107 ? 0.660 6.480 -13.428 1.00 92.25 107 LEU A C 1
ATOM 822 O O . LEU A 1 107 ? 0.148 6.804 -14.490 1.00 92.25 107 LEU A O 1
ATOM 826 N N . ALA A 1 108 ? 0.328 7.043 -12.264 1.00 89.62 108 ALA A N 1
ATOM 827 C CA . ALA A 1 108 ? -0.707 8.070 -12.166 1.00 89.62 108 ALA A CA 1
ATOM 828 C C . ALA A 1 108 ? -0.397 9.281 -13.061 1.00 89.62 108 ALA A C 1
ATOM 830 O O . ALA A 1 108 ? -1.287 9.803 -13.718 1.00 89.62 108 ALA A O 1
ATOM 831 N N . ALA A 1 109 ? 0.864 9.718 -13.127 1.00 89.44 109 ALA A N 1
ATOM 832 C CA . ALA A 1 109 ? 1.271 10.828 -13.986 1.00 89.44 109 ALA A CA 1
ATOM 833 C C . ALA A 1 109 ? 1.258 10.474 -15.483 1.00 89.44 109 ALA A C 1
ATOM 835 O O . ALA A 1 109 ? 0.960 11.332 -16.306 1.00 89.44 109 ALA A O 1
ATOM 836 N N . LEU A 1 110 ? 1.591 9.233 -15.847 1.00 88.94 110 LEU A N 1
ATOM 837 C CA . LEU A 1 110 ? 1.574 8.764 -17.235 1.00 88.94 110 LEU A CA 1
ATOM 838 C C . LEU A 1 110 ? 0.150 8.481 -17.734 1.00 88.94 110 LEU A C 1
ATOM 840 O O . LEU A 1 110 ? -0.116 8.684 -18.910 1.00 88.94 110 LEU A O 1
ATOM 844 N N . GLU A 1 111 ? -0.747 8.030 -16.854 1.00 80.94 111 GLU A N 1
ATOM 845 C CA . GLU A 1 111 ? -2.154 7.741 -17.162 1.00 80.94 111 GLU A CA 1
ATOM 846 C C . GLU A 1 111 ? -3.015 9.011 -17.141 1.00 80.94 111 GLU A C 1
ATOM 848 O O . GLU A 1 111 ? -3.812 9.211 -18.050 1.00 80.94 111 GLU A O 1
ATOM 853 N N . ASN A 1 112 ? -2.794 9.922 -16.184 1.00 67.75 112 ASN A N 1
ATOM 854 C CA . ASN A 1 112 ? -3.457 11.237 -16.151 1.00 67.75 112 ASN A CA 1
ATOM 855 C C . ASN A 1 112 ? -2.745 12.287 -17.027 1.00 67.75 112 ASN A C 1
ATOM 857 O O . ASN A 1 112 ? -3.209 13.413 -17.169 1.00 67.75 112 ASN A O 1
ATOM 861 N N . GLY A 1 113 ? -1.615 11.939 -17.651 1.00 55.22 113 GLY A N 1
ATOM 862 C CA . GLY A 1 113 ? -0.998 12.740 -18.715 1.00 55.22 113 GLY A CA 1
ATOM 863 C C . GLY A 1 113 ? -1.844 12.797 -19.996 1.00 55.22 113 GLY A C 1
ATOM 864 O O . GLY A 1 113 ? -1.534 13.585 -20.888 1.00 55.22 113 GLY A O 1
ATOM 865 N N . GLU A 1 114 ? -2.909 11.988 -20.066 1.00 47.25 114 GLU A N 1
ATOM 866 C CA . GLU A 1 114 ? -3.984 12.039 -21.061 1.00 47.25 114 GLU A CA 1
ATOM 867 C C . GLU A 1 114 ? -5.279 12.690 -20.523 1.00 47.25 114 GLU A C 1
ATOM 869 O O . GLU A 1 114 ? -6.348 12.492 -21.098 1.00 47.25 114 GLU A O 1
ATOM 874 N N . ASP A 1 115 ? -5.214 13.527 -19.476 1.00 39.09 115 ASP A N 1
ATOM 875 C CA . ASP A 1 115 ? -6.307 14.463 -19.170 1.00 39.09 115 ASP A CA 1
ATOM 876 C C . ASP A 1 115 ? -6.373 15.559 -20.258 1.00 39.09 115 ASP A C 1
ATOM 878 O O . ASP A 1 115 ? -5.821 16.654 -20.153 1.00 39.09 115 ASP A O 1
ATOM 882 N N . THR A 1 116 ? -7.059 15.220 -21.349 1.00 34.53 116 THR A N 1
ATOM 883 C CA . THR A 1 116 ? -7.980 16.146 -22.027 1.00 34.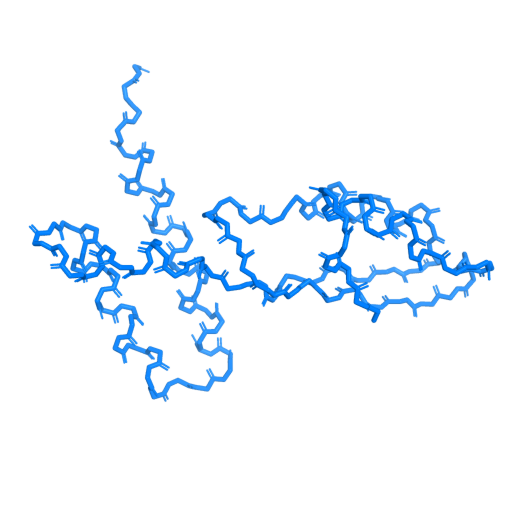53 116 THR A CA 1
ATOM 884 C C . THR A 1 116 ? -9.306 16.066 -21.265 1.00 34.53 116 THR A C 1
ATOM 886 O O . THR A 1 116 ? -9.748 14.942 -21.014 1.00 34.53 116 THR A O 1
ATOM 889 N N . PRO A 1 117 ? -9.973 17.180 -20.891 1.00 40.91 117 PRO A N 1
ATOM 890 C CA . PRO A 1 117 ? -10.051 18.474 -21.586 1.00 40.91 117 PRO A CA 1
ATOM 891 C C . PRO A 1 117 ? -9.621 19.728 -20.795 1.00 40.91 117 PRO A C 1
ATOM 893 O O . PRO A 1 117 ? -9.646 19.723 -19.545 1.00 40.91 117 PRO A O 1
#

Radius of gyration: 17.02 Å; Cα contacts (8 Å, |Δi|>4): 128; chains: 1; bounding box: 34×30×52 Å

Sequence (117 aa):
MDLSGADTPLDALKAAIPPGASRDIYRILLSGESDVSGPDLASLRELAEQSFFRAEVRDRTRLRRDLWARSGEDTLTGLFLRQLQAKMEDADEEAASLCQLAARFGLAALENGEDTP

Nearest PDB structures (foldseek):
  2fyi-assembly2_C  TM=4.953E-01  e=6.625E+00  Escherichia coli K-12
  3fzv-assembly1_B  TM=4.805E-01  e=9.163E+00  Pseudomonas aeruginosa PAO1

Organism: NCBI:txid1076179

Mean predicted aligned error: 6.76 Å

Foldseek 3Di:
DDQPPDPASLVSLVVPQDPPQQEDEEEAEDEEEDALVAHPVVSVLVVCVVRHVYYHYDYPYAHDPVQLVCLPDPDPSVVLSVVLVVQLVPDDPVSVSVSRNVNSVVCCCVVCVPDDD